Protein AF-A0A966M6A4-F1 (afdb_monomer)

Structure (mmCIF, N/CA/C/O backbone):
data_AF-A0A966M6A4-F1
#
_entry.id   AF-A0A966M6A4-F1
#
loop_
_atom_site.group_PDB
_atom_site.id
_atom_site.type_symbol
_atom_site.label_atom_id
_atom_site.label_alt_id
_atom_site.label_comp_id
_atom_site.label_asym_id
_atom_site.label_entity_id
_atom_site.label_seq_id
_atom_site.pdbx_PDB_ins_code
_atom_site.Cartn_x
_atom_site.Cartn_y
_atom_site.Cartn_z
_atom_site.occupancy
_atom_site.B_iso_or_equiv
_atom_site.auth_seq_id
_atom_site.auth_comp_id
_atom_site.auth_asym_id
_atom_site.auth_atom_id
_atom_site.pdbx_PDB_model_num
ATOM 1 N N . VAL A 1 1 ? 0.488 18.967 -2.552 1.00 57.06 1 VAL A N 1
ATOM 2 C CA . VAL A 1 1 ? -0.905 18.625 -2.930 1.00 57.06 1 VAL A CA 1
ATOM 3 C C . VAL A 1 1 ? -1.211 19.415 -4.189 1.00 57.06 1 VAL A C 1
ATOM 5 O O . VAL A 1 1 ? -0.791 20.565 -4.235 1.00 57.06 1 VAL A O 1
ATOM 8 N N . SER A 1 2 ? -1.800 18.810 -5.228 1.00 57.75 2 SER A N 1
ATOM 9 C CA . SER A 1 2 ? -2.155 19.567 -6.441 1.00 57.75 2 SER A CA 1
ATOM 10 C C . SER A 1 2 ? -3.079 20.729 -6.051 1.00 57.75 2 SER A C 1
ATOM 12 O O . SER A 1 2 ? -4.007 20.490 -5.279 1.00 57.75 2 SER A O 1
ATOM 14 N N . PRO A 1 3 ? -2.849 21.959 -6.540 1.00 72.12 3 PRO A N 1
ATOM 15 C CA . PRO A 1 3 ? -3.695 23.106 -6.212 1.00 72.12 3 PRO A CA 1
ATOM 16 C C . PRO A 1 3 ? -5.074 23.045 -6.893 1.00 72.12 3 PRO A C 1
ATOM 18 O O . PRO A 1 3 ? -5.930 23.877 -6.613 1.00 72.12 3 PRO A O 1
ATOM 21 N N . TRP A 1 4 ? -5.295 22.074 -7.784 1.00 74.94 4 TRP A N 1
ATOM 22 C CA . TRP A 1 4 ? -6.496 21.968 -8.606 1.00 74.94 4 TRP A CA 1
ATOM 23 C C . TRP A 1 4 ? -7.445 20.875 -8.123 1.00 74.94 4 TRP A C 1
ATOM 25 O O . TRP A 1 4 ? -7.021 19.807 -7.673 1.00 74.94 4 TRP A O 1
ATOM 35 N N . HIS A 1 5 ? -8.743 21.136 -8.286 1.00 84.44 5 HIS A N 1
ATOM 36 C CA . HIS A 1 5 ? -9.811 20.188 -7.978 1.00 84.44 5 HIS A CA 1
ATOM 37 C C . HIS A 1 5 ? -9.666 18.913 -8.817 1.00 84.44 5 HIS A C 1
ATOM 39 O O . HIS A 1 5 ? -9.461 18.973 -10.030 1.00 84.44 5 HIS A O 1
ATOM 45 N N . VAL A 1 6 ? -9.804 17.744 -8.187 1.00 87.62 6 VAL A N 1
ATOM 46 C CA . VAL A 1 6 ? -9.783 16.463 -8.906 1.00 87.62 6 VAL A CA 1
ATOM 47 C C . VAL A 1 6 ? -11.044 16.349 -9.765 1.00 87.62 6 VAL A C 1
ATOM 49 O O . VAL A 1 6 ? -12.165 16.469 -9.262 1.00 87.62 6 VAL A O 1
ATOM 52 N N . SER A 1 7 ? -10.872 16.101 -11.067 1.00 93.69 7 SER A N 1
ATOM 53 C CA . SER A 1 7 ? -11.984 15.954 -12.016 1.00 93.69 7 SER A CA 1
ATOM 54 C C . SER A 1 7 ? -13.043 14.960 -11.517 1.00 93.69 7 SER A C 1
ATOM 56 O O . SER A 1 7 ? -12.730 13.957 -10.872 1.00 93.69 7 SER A O 1
ATOM 58 N N . VAL A 1 8 ? -14.315 15.234 -11.827 1.00 94.62 8 VAL A N 1
ATOM 59 C CA . VAL A 1 8 ? -15.429 14.310 -11.549 1.00 94.62 8 VAL A CA 1
A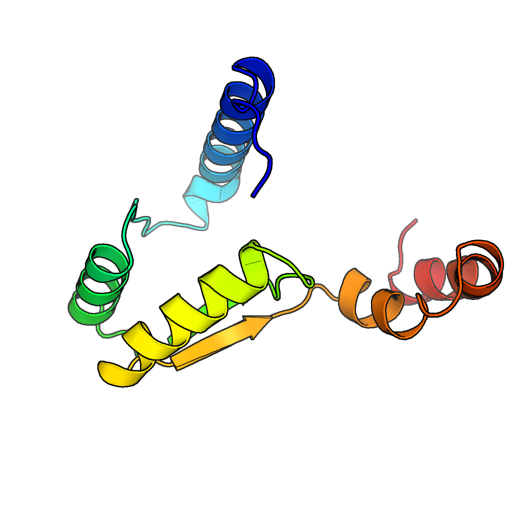TOM 60 C C . VAL A 1 8 ? -15.160 12.946 -12.183 1.00 94.62 8 VAL A C 1
ATOM 62 O O . VAL A 1 8 ? -15.303 11.936 -11.508 1.00 94.62 8 VAL A O 1
ATOM 65 N N . THR A 1 9 ? -14.667 12.913 -13.422 1.00 95.88 9 THR A N 1
ATOM 66 C CA . THR A 1 9 ? -14.386 11.663 -14.140 1.00 95.88 9 THR A CA 1
ATOM 67 C C . THR A 1 9 ? -13.358 10.793 -13.417 1.00 95.88 9 THR A C 1
ATOM 69 O O . THR A 1 9 ? -13.530 9.581 -13.350 1.00 95.88 9 THR A O 1
ATOM 72 N N . VAL A 1 10 ? -12.316 11.395 -12.829 1.00 94.00 10 VAL A N 1
ATOM 73 C CA . VAL A 1 10 ? -11.294 10.654 -12.068 1.00 94.00 10 VAL A CA 1
ATOM 74 C C . VAL A 1 10 ? -11.900 10.047 -10.805 1.00 94.00 10 VAL A C 1
ATOM 76 O O . VAL A 1 10 ? -11.653 8.881 -10.514 1.00 94.00 10 VAL A O 1
ATOM 79 N N . ARG A 1 11 ? -12.729 10.811 -10.084 1.00 93.31 11 ARG A N 1
ATOM 80 C CA . ARG A 1 11 ? -13.426 10.320 -8.886 1.00 93.31 11 ARG A CA 1
ATOM 81 C C . ARG A 1 11 ? -14.368 9.166 -9.227 1.00 93.31 11 ARG A C 1
ATOM 83 O O . ARG A 1 11 ? -14.230 8.094 -8.657 1.00 93.31 11 ARG A O 1
ATOM 90 N N . SER A 1 12 ? -15.227 9.341 -10.233 1.00 96.50 12 SER A N 1
ATOM 91 C CA . SER A 1 12 ? -16.149 8.293 -10.683 1.00 96.50 12 SER A CA 1
ATOM 92 C C . SER A 1 12 ? -15.428 7.033 -11.163 1.00 96.50 12 SER A C 1
ATO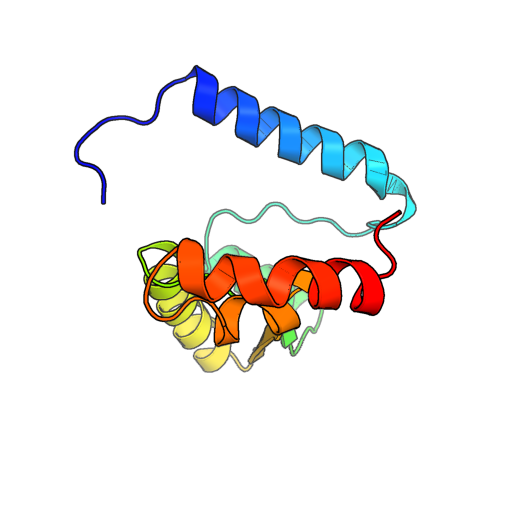M 94 O O . SER A 1 12 ? -15.917 5.930 -10.935 1.00 96.50 12 SER A O 1
ATOM 96 N N . PHE A 1 13 ? -14.265 7.178 -11.805 1.00 96.81 13 PHE A N 1
ATOM 97 C CA . PHE A 1 13 ? -13.450 6.040 -12.216 1.00 96.81 13 PHE A CA 1
ATOM 98 C C . PHE A 1 13 ? -12.897 5.266 -11.012 1.00 96.81 13 PHE A C 1
ATOM 100 O O . PHE A 1 13 ? -13.036 4.047 -10.966 1.00 96.81 13 PHE A O 1
ATOM 107 N N . VAL A 1 14 ? -12.329 5.957 -10.016 1.00 94.38 14 VAL A N 1
ATOM 108 C CA . VAL A 1 14 ? -11.816 5.324 -8.786 1.00 94.38 14 VAL A CA 1
ATOM 109 C C . VAL A 1 14 ? -12.943 4.646 -8.005 1.00 94.38 14 VAL A C 1
ATOM 111 O O . VAL A 1 14 ? -12.798 3.489 -7.620 1.00 94.38 14 VAL A O 1
ATOM 114 N N . ASP A 1 15 ? -14.090 5.310 -7.847 1.00 94.00 15 ASP A N 1
ATOM 115 C CA . ASP A 1 15 ? -15.263 4.729 -7.183 1.00 94.00 15 ASP A CA 1
ATOM 116 C C . ASP A 1 15 ? -15.764 3.476 -7.916 1.00 94.00 15 ASP A C 1
ATOM 118 O O . ASP A 1 15 ? -16.146 2.485 -7.290 1.00 94.00 15 ASP A O 1
ATOM 122 N N . GLY A 1 16 ? -15.751 3.508 -9.252 1.00 96.81 16 GLY A N 1
ATOM 123 C CA . GLY A 1 16 ? -16.087 2.366 -10.097 1.00 96.81 16 GLY A CA 1
ATOM 124 C C . GLY A 1 16 ? -15.138 1.187 -9.886 1.00 96.81 16 GLY A C 1
ATOM 125 O O . GLY A 1 16 ? -15.607 0.068 -9.693 1.00 96.81 16 GLY A O 1
ATOM 126 N N . LEU A 1 17 ? -13.823 1.434 -9.855 1.00 95.56 17 LEU A N 1
ATOM 127 C CA . LEU A 1 17 ? -12.818 0.399 -9.585 1.00 95.56 17 LEU A CA 1
ATOM 128 C C . LEU A 1 17 ? -12.989 -0.225 -8.197 1.00 95.56 17 LEU A C 1
ATOM 130 O O . LEU A 1 17 ? -12.915 -1.447 -8.070 1.00 95.56 17 LEU A O 1
ATOM 134 N N . SER A 1 18 ? -13.259 0.585 -7.171 1.00 91.81 18 SER A N 1
ATOM 135 C CA . SER A 1 18 ? -13.519 0.084 -5.818 1.00 91.81 18 SER A CA 1
ATOM 136 C C . SER A 1 18 ? -14.745 -0.831 -5.793 1.00 91.81 18 SER A C 1
ATOM 138 O O . SER A 1 18 ? -14.653 -1.963 -5.324 1.00 91.81 18 SER A O 1
ATOM 140 N N . LYS A 1 19 ? -15.877 -0.396 -6.366 1.00 92.94 19 LYS A N 1
ATOM 141 C CA . LYS A 1 19 ? -17.114 -1.201 -6.432 1.00 92.94 19 LYS A CA 1
ATOM 142 C C . LYS A 1 19 ? -16.931 -2.502 -7.208 1.00 92.94 19 LYS A C 1
ATOM 144 O O . LYS A 1 19 ? -17.432 -3.549 -6.800 1.00 92.94 19 LYS A O 1
ATOM 149 N N . GLU A 1 20 ? -16.219 -2.435 -8.326 1.00 95.81 20 GLU A N 1
ATOM 150 C CA . GLU A 1 20 ? -15.925 -3.598 -9.156 1.00 95.81 20 GLU A CA 1
ATOM 151 C C . GLU A 1 20 ? -15.071 -4.614 -8.387 1.00 95.81 20 GLU A C 1
ATOM 153 O O . GLU A 1 20 ? -15.421 -5.790 -8.343 1.00 95.81 20 GLU A O 1
ATOM 158 N N . CYS A 1 21 ? -14.021 -4.158 -7.695 1.00 92.62 21 CYS A N 1
ATOM 159 C CA . CYS A 1 21 ? -13.179 -5.009 -6.856 1.00 92.62 21 CYS A CA 1
ATOM 160 C C . CYS A 1 21 ? -13.993 -5.711 -5.758 1.00 92.62 21 CYS A C 1
ATOM 162 O O . CYS A 1 21 ? -13.907 -6.930 -5.613 1.00 92.62 21 CYS A O 1
ATOM 164 N N . LEU A 1 22 ? -14.835 -4.961 -5.040 1.00 91.12 22 LEU A N 1
ATOM 165 C CA . LEU A 1 22 ? -15.710 -5.522 -4.008 1.00 91.12 22 LEU A CA 1
ATOM 166 C C . LEU A 1 22 ? -16.659 -6.582 -4.578 1.00 91.12 22 LEU A C 1
ATOM 168 O O . LEU A 1 22 ? -16.855 -7.623 -3.963 1.00 91.12 22 LEU A O 1
ATOM 172 N N . THR A 1 23 ? -17.191 -6.355 -5.780 1.00 92.75 23 THR A N 1
ATOM 173 C CA . THR A 1 23 ? -18.063 -7.323 -6.462 1.00 92.75 23 THR A CA 1
ATOM 174 C C . THR A 1 23 ? -17.292 -8.581 -6.860 1.00 92.75 23 THR A C 1
ATOM 176 O O . THR A 1 23 ? -17.731 -9.692 -6.575 1.00 92.75 23 THR A O 1
ATOM 179 N N . ARG A 1 24 ? -16.119 -8.428 -7.489 1.00 94.75 24 ARG A N 1
ATOM 180 C CA . ARG A 1 24 ? -15.295 -9.552 -7.963 1.00 94.75 24 ARG A CA 1
ATOM 181 C C . ARG A 1 24 ? -14.821 -10.454 -6.824 1.00 94.75 24 ARG A C 1
ATOM 183 O O . ARG A 1 24 ? -14.657 -11.654 -7.031 1.00 94.75 24 ARG A O 1
ATOM 190 N N . TYR A 1 25 ? -14.556 -9.882 -5.654 1.00 93.50 25 TYR A N 1
ATOM 191 C CA . TYR A 1 25 ? -13.980 -10.597 -4.516 1.00 93.50 25 TYR A CA 1
ATOM 192 C C . TYR A 1 25 ? -14.962 -10.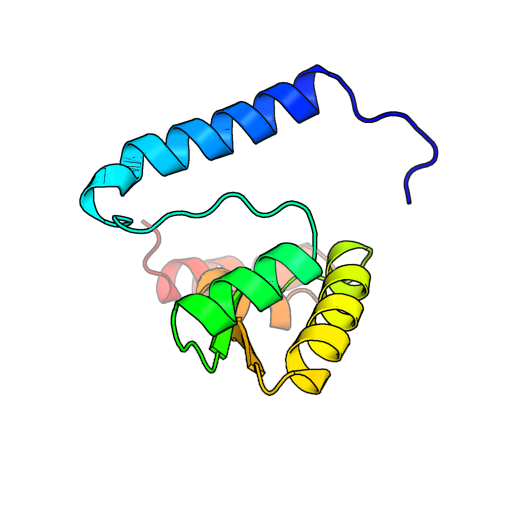803 -3.357 1.00 93.50 25 TYR A C 1
ATOM 194 O O . TYR A 1 25 ? -14.512 -11.173 -2.275 1.00 93.50 25 TYR A O 1
ATOM 202 N N . ALA A 1 26 ? -16.269 -10.621 -3.571 1.00 91.12 26 ALA A N 1
ATOM 203 C CA . ALA A 1 26 ? -17.288 -10.718 -2.522 1.00 91.12 26 ALA A CA 1
ATOM 204 C C . ALA A 1 26 ? -17.196 -12.030 -1.718 1.00 91.12 26 ALA A C 1
ATOM 206 O O . ALA A 1 26 ? -17.142 -11.998 -0.492 1.00 91.12 26 ALA A O 1
ATOM 207 N N . ASP A 1 27 ? -17.041 -13.172 -2.395 1.00 92.25 27 ASP A N 1
ATOM 208 C CA . ASP A 1 27 ? -16.932 -14.489 -1.741 1.00 92.25 27 ASP A CA 1
ATOM 209 C C . ASP A 1 27 ? -15.616 -14.690 -0.965 1.00 92.25 27 ASP A C 1
ATOM 211 O O . ASP A 1 27 ? -15.480 -15.623 -0.174 1.00 92.25 27 ASP A O 1
ATOM 215 N N . ARG A 1 28 ? -14.610 -13.845 -1.216 1.00 91.81 28 ARG A N 1
ATOM 216 C CA . ARG A 1 28 ? -13.263 -13.937 -0.627 1.00 91.81 28 ARG A CA 1
ATOM 217 C C . ARG A 1 28 ? -12.999 -12.883 0.444 1.00 91.81 28 ARG A C 1
ATOM 219 O O . ARG A 1 28 ? -11.994 -12.995 1.141 1.00 91.81 28 ARG A O 1
ATOM 226 N N . LEU A 1 29 ? -13.858 -11.872 0.556 1.00 85.62 29 LEU A N 1
ATOM 227 C CA . LEU A 1 29 ? -13.739 -10.753 1.490 1.00 85.62 29 LEU A CA 1
ATOM 228 C C . LEU A 1 29 ? -15.038 -10.630 2.307 1.00 85.62 29 LEU A C 1
ATOM 230 O O . LEU A 1 29 ? -15.807 -9.697 2.089 1.00 85.62 29 LEU A O 1
ATOM 234 N N . PRO A 1 30 ? -15.317 -11.581 3.218 1.00 73.69 30 PRO A N 1
ATOM 235 C CA . PRO A 1 30 ? -16.603 -11.649 3.911 1.00 73.69 30 PRO A CA 1
ATOM 236 C C . PRO A 1 30 ? -16.794 -10.561 4.979 1.00 73.69 30 PRO A C 1
ATOM 238 O O . PRO A 1 30 ? -17.929 -10.293 5.360 1.00 73.69 30 PRO A O 1
ATOM 241 N N . ASP A 1 31 ? -15.712 -9.943 5.457 1.00 84.56 31 ASP A N 1
ATOM 242 C CA . ASP A 1 31 ? -15.743 -8.918 6.502 1.00 84.56 31 ASP A CA 1
ATOM 243 C C . ASP A 1 31 ? -15.104 -7.624 5.985 1.00 84.56 31 ASP A C 1
ATOM 245 O O . ASP A 1 31 ? -13.882 -7.496 5.877 1.00 84.56 31 ASP A O 1
ATOM 249 N N . LEU A 1 32 ? -15.960 -6.689 5.572 1.00 85.50 32 LEU A N 1
ATOM 250 C CA . LEU A 1 32 ? -15.583 -5.422 4.958 1.00 85.50 32 LEU A CA 1
ATOM 251 C C . LEU A 1 32 ? -16.129 -4.272 5.796 1.00 85.50 32 LEU A C 1
ATOM 253 O O . LEU A 1 32 ? -17.321 -4.208 6.088 1.00 85.50 32 LEU A O 1
ATOM 257 N N . SER A 1 33 ? -15.256 -3.327 6.125 1.00 86.75 33 SER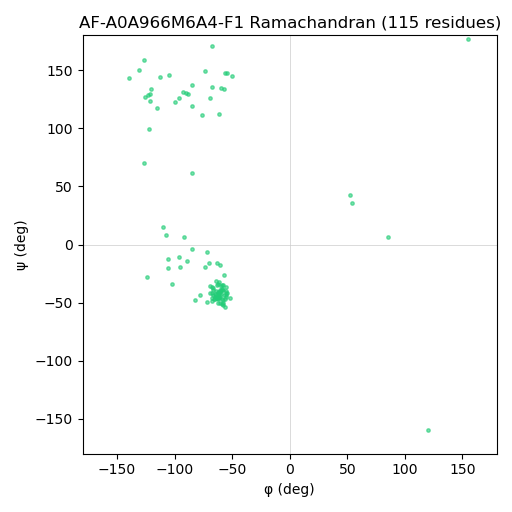 A N 1
ATOM 258 C CA . SER A 1 33 ? -15.617 -2.084 6.803 1.00 86.75 33 SER A CA 1
ATOM 259 C C . SER A 1 33 ? -15.158 -0.896 5.970 1.00 86.75 33 SER A C 1
ATOM 261 O O . SER A 1 33 ? -13.999 -0.832 5.561 1.00 86.75 33 SER A O 1
ATOM 263 N N . ASP A 1 34 ? -16.066 0.044 5.716 1.00 85.69 34 ASP A N 1
ATOM 264 C CA . ASP A 1 34 ? -15.721 1.316 5.085 1.00 85.69 34 ASP A CA 1
ATOM 265 C C . ASP A 1 34 ? -15.244 2.295 6.165 1.00 85.69 34 ASP A C 1
ATOM 267 O O . ASP A 1 34 ? -15.966 2.603 7.115 1.00 85.69 34 ASP A O 1
ATOM 271 N N . THR A 1 35 ? -14.000 2.754 6.047 1.00 89.62 35 THR A N 1
ATOM 272 C CA . THR A 1 35 ? -13.360 3.641 7.022 1.00 89.62 35 THR A CA 1
ATOM 273 C C . THR A 1 35 ? -12.844 4.880 6.315 1.00 89.62 35 THR A C 1
ATOM 275 O O . THR A 1 35 ? -12.062 4.779 5.369 1.00 89.62 35 THR A O 1
ATOM 278 N N . THR A 1 36 ? -13.221 6.058 6.806 1.00 89.44 36 THR A N 1
ATOM 279 C CA . THR A 1 36 ? -12.811 7.333 6.193 1.00 89.44 36 THR A CA 1
ATOM 280 C C . THR A 1 36 ? -11.745 8.059 7.006 1.00 89.44 36 THR A C 1
ATOM 282 O O . THR A 1 36 ? -11.009 8.887 6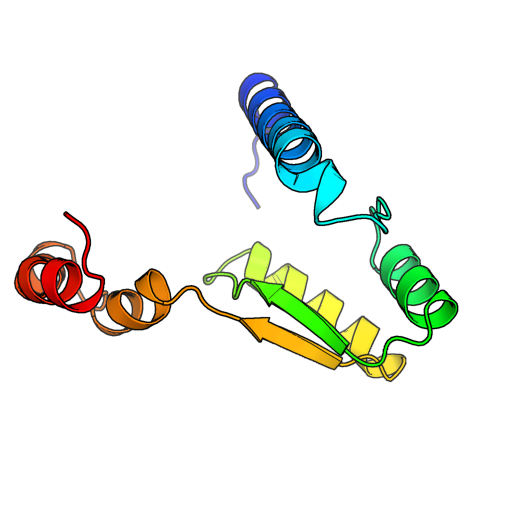.467 1.00 89.44 36 THR A O 1
ATOM 285 N N . THR A 1 37 ? -11.616 7.729 8.294 1.00 94.12 37 THR A N 1
ATOM 286 C CA . THR A 1 37 ? -10.628 8.322 9.195 1.00 94.12 37 THR A CA 1
ATOM 287 C C . THR A 1 37 ? -9.785 7.262 9.897 1.00 94.12 37 THR A C 1
ATOM 289 O O . THR A 1 37 ? -10.192 6.118 10.075 1.00 94.12 37 THR A O 1
ATOM 292 N N . VAL A 1 38 ? -8.605 7.663 10.379 1.00 94.75 38 VAL A N 1
ATOM 293 C CA . VAL A 1 38 ? -7.725 6.784 11.171 1.00 94.75 38 VAL A CA 1
ATOM 294 C C . VAL A 1 38 ? -8.394 6.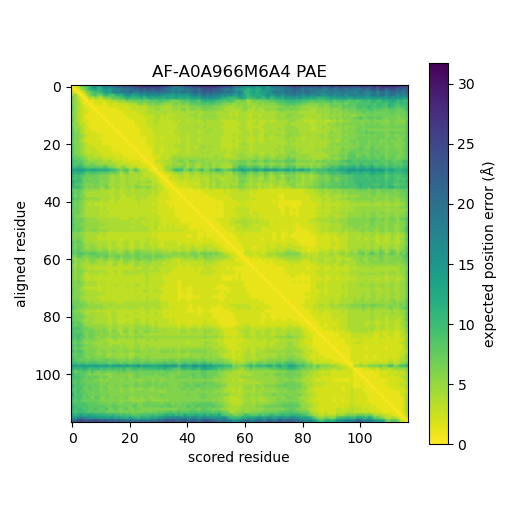325 12.465 1.00 94.75 38 VAL A C 1
ATOM 296 O O . VAL A 1 38 ? -8.160 5.211 12.921 1.00 94.75 38 VAL A O 1
ATOM 299 N N . LYS A 1 39 ? -9.256 7.163 13.050 1.00 95.81 39 LYS A N 1
ATOM 300 C CA . LYS A 1 39 ? -10.013 6.810 14.252 1.00 95.81 39 LYS A CA 1
ATOM 301 C C . LYS A 1 39 ? -10.970 5.647 13.983 1.00 95.81 39 LYS A C 1
ATOM 303 O O . LYS A 1 39 ? -11.069 4.759 14.825 1.00 95.81 39 LYS A O 1
ATOM 308 N N . ASP A 1 40 ? -11.618 5.641 12.819 1.00 95.81 40 ASP A N 1
ATOM 309 C CA . ASP A 1 40 ? -12.513 4.552 12.410 1.00 95.81 40 ASP A CA 1
ATOM 310 C C . ASP A 1 40 ? -11.723 3.255 12.222 1.00 95.81 40 ASP A C 1
ATOM 312 O O . ASP A 1 40 ? -12.135 2.213 12.720 1.00 95.81 40 ASP A O 1
ATOM 316 N N . VAL A 1 41 ? -10.538 3.337 11.601 1.00 95.44 41 VAL A N 1
ATOM 317 C CA . VAL A 1 41 ? -9.627 2.190 11.443 1.00 95.44 41 VAL A CA 1
ATOM 318 C C . VAL A 1 41 ? -9.191 1.630 12.801 1.00 95.44 41 VAL A C 1
ATOM 320 O O . VAL A 1 41 ? -9.231 0.421 13.002 1.00 95.44 41 VAL A O 1
ATOM 323 N N . ILE A 1 42 ? -8.813 2.490 13.755 1.00 96.38 42 ILE A N 1
ATOM 324 C CA . ILE A 1 42 ? -8.435 2.068 15.116 1.00 96.38 42 ILE A CA 1
ATOM 325 C C . ILE A 1 42 ? -9.610 1.381 15.819 1.00 96.38 42 ILE A C 1
ATOM 327 O O . ILE A 1 42 ? -9.422 0.354 16.466 1.00 96.38 42 ILE A O 1
ATOM 331 N N . ALA A 1 43 ? -10.814 1.951 15.726 1.00 95.50 43 ALA A N 1
ATOM 332 C CA . ALA A 1 43 ? -12.002 1.380 16.353 1.00 95.50 43 ALA A CA 1
ATOM 333 C C . ALA A 1 43 ? -12.347 0.013 15.751 1.00 95.50 43 ALA A C 1
ATOM 335 O O . ALA A 1 43 ? -12.583 -0.935 16.495 1.00 95.50 43 ALA A O 1
ATOM 336 N N . TRP A 1 44 ? -12.312 -0.097 14.422 1.00 95.25 44 TRP A N 1
ATOM 337 C CA . TRP A 1 44 ? -12.508 -1.354 13.707 1.00 95.25 44 TRP A CA 1
ATOM 338 C C . TRP A 1 44 ? -11.492 -2.415 14.143 1.00 95.25 44 TRP A C 1
ATOM 340 O O . TRP A 1 44 ? -11.890 -3.492 14.580 1.00 95.25 44 TRP A O 1
ATOM 350 N N . ALA A 1 45 ? -10.199 -2.084 14.122 1.00 94.94 45 ALA A N 1
ATOM 351 C CA . ALA A 1 45 ? -9.141 -3.016 14.494 1.00 94.94 45 ALA A CA 1
ATOM 352 C C . ALA A 1 45 ? -9.274 -3.501 15.945 1.00 94.94 45 ALA A C 1
ATOM 354 O O . ALA A 1 45 ? -9.123 -4.688 16.204 1.00 94.94 45 ALA A O 1
ATOM 355 N N . LYS A 1 46 ? -9.629 -2.616 16.884 1.00 95.12 46 LYS A N 1
ATOM 356 C CA . LYS A 1 46 ? -9.864 -2.999 18.285 1.00 95.12 46 LYS A CA 1
ATOM 357 C C . LYS A 1 46 ? -11.095 -3.877 18.467 1.00 95.12 46 LYS A C 1
ATOM 359 O O . LYS A 1 46 ? -11.048 -4.825 19.240 1.00 95.12 46 LYS A O 1
ATOM 364 N N . ASN A 1 47 ? -12.191 -3.567 17.777 1.00 94.62 47 ASN A N 1
ATOM 365 C CA . ASN A 1 47 ? -13.413 -4.370 17.853 1.00 94.62 47 ASN A CA 1
ATOM 366 C C . ASN A 1 47 ? -13.198 -5.788 17.306 1.00 94.62 47 ASN A C 1
ATOM 368 O O . ASN A 1 47 ? -13.832 -6.723 17.785 1.00 94.62 47 ASN A O 1
ATOM 372 N N . ALA A 1 48 ? -12.311 -5.929 16.321 1.00 93.56 48 ALA A N 1
ATOM 373 C CA . ALA A 1 48 ? -11.934 -7.200 15.715 1.00 93.56 48 ALA A CA 1
ATOM 374 C C . ALA A 1 48 ? -10.703 -7.867 16.372 1.00 93.56 48 ALA A C 1
ATOM 376 O O . ALA A 1 48 ? -10.237 -8.879 15.859 1.00 93.56 48 ALA A O 1
ATOM 377 N N . ASP A 1 49 ? -10.183 -7.314 17.478 1.00 95.31 49 ASP A N 1
ATOM 378 C CA . ASP A 1 49 ? -8.993 -7.803 18.200 1.00 95.31 49 ASP A CA 1
ATOM 379 C C . ASP A 1 49 ? -7.754 -8.002 17.298 1.00 95.31 49 ASP A C 1
ATOM 381 O O . ASP A 1 49 ? -7.040 -9.000 17.358 1.00 95.31 49 ASP A O 1
ATOM 385 N N . LEU A 1 50 ? -7.518 -7.043 16.397 1.00 95.00 50 LEU A N 1
ATOM 386 C CA . LEU A 1 50 ? -6.417 -7.077 15.437 1.00 95.00 50 LEU A CA 1
ATOM 387 C C . LEU A 1 50 ? -5.176 -6.363 15.974 1.00 95.00 50 LEU A C 1
ATOM 389 O O . LEU A 1 50 ? -5.221 -5.198 16.370 1.00 95.00 50 LEU A O 1
ATOM 393 N N . GLU A 1 51 ? -4.032 -7.030 15.861 1.00 97.00 51 GLU A N 1
ATOM 394 C CA . GLU A 1 51 ? -2.728 -6.481 16.254 1.00 97.00 51 GLU A CA 1
ATOM 395 C C . GLU A 1 51 ? -1.965 -5.852 15.079 1.00 97.00 51 GLU A C 1
ATOM 397 O O . GLU A 1 51 ? -1.044 -5.057 15.275 1.00 97.00 51 GLU A O 1
ATOM 402 N N . GLN A 1 52 ? -2.327 -6.201 13.839 1.00 97.62 52 GLN A N 1
ATOM 403 C CA . GLN A 1 52 ? -1.599 -5.793 12.638 1.00 97.62 52 GLN A CA 1
ATOM 404 C C . GLN A 1 52 ? -2.537 -5.418 11.490 1.00 97.62 52 GLN A C 1
ATOM 406 O O . GLN A 1 52 ? -3.553 -6.066 11.254 1.00 97.62 52 GLN A O 1
ATOM 411 N N . ILE A 1 53 ? -2.146 -4.400 10.725 1.00 96.31 53 ILE A N 1
ATOM 412 C CA . ILE A 1 53 ? -2.808 -3.989 9.485 1.00 96.31 53 ILE A CA 1
ATOM 413 C C . ILE A 1 53 ? -1.799 -4.062 8.349 1.00 96.31 53 ILE A C 1
ATOM 415 O O . ILE A 1 53 ? -0.754 -3.409 8.381 1.00 96.31 53 ILE A O 1
ATOM 419 N N . ILE A 1 54 ? -2.135 -4.837 7.320 1.00 96.44 54 ILE A N 1
ATOM 420 C CA . ILE A 1 54 ? -1.321 -4.959 6.115 1.00 96.44 54 ILE A CA 1
ATOM 421 C C . ILE A 1 54 ? -1.751 -3.907 5.094 1.00 96.44 54 ILE A C 1
ATOM 423 O O . ILE A 1 54 ? -2.929 -3.789 4.764 1.00 96.44 54 ILE A O 1
ATOM 427 N N . VAL A 1 55 ? -0.785 -3.169 4.554 1.00 95.44 55 VAL A N 1
ATOM 428 C CA . VAL A 1 55 ? -1.003 -2.142 3.527 1.00 95.44 55 VAL A CA 1
ATOM 429 C C . VAL A 1 55 ? -0.028 -2.324 2.369 1.00 95.44 55 VAL A C 1
ATOM 431 O O . VAL A 1 55 ? 1.096 -2.784 2.553 1.00 95.44 55 VAL A O 1
ATOM 434 N N . GLN A 1 56 ? -0.430 -1.942 1.158 1.00 93.94 56 GLN A N 1
ATOM 435 C CA . GLN A 1 56 ? 0.502 -1.892 0.028 1.00 93.94 56 GLN A CA 1
ATOM 436 C C . GLN A 1 56 ? 1.540 -0.791 0.262 1.00 93.94 56 GLN A C 1
ATOM 438 O O . GLN A 1 56 ? 1.170 0.319 0.639 1.00 93.94 56 GLN A O 1
ATOM 443 N N . THR A 1 57 ? 2.821 -1.068 0.008 1.00 94.06 57 THR A N 1
ATOM 444 C CA . THR A 1 57 ? 3.901 -0.085 0.130 1.00 94.06 57 THR A CA 1
ATOM 445 C C . THR A 1 57 ? 3.666 1.084 -0.831 1.00 94.06 57 THR A C 1
ATOM 447 O O . THR A 1 57 ? 3.803 0.899 -2.045 1.00 94.06 57 THR A O 1
ATOM 450 N N . PRO A 1 58 ? 3.383 2.309 -0.346 1.00 92.56 58 PRO A N 1
ATOM 451 C CA . PRO A 1 58 ? 3.269 3.454 -1.230 1.00 92.56 58 PRO A CA 1
ATOM 452 C C . PRO A 1 58 ? 4.652 3.894 -1.719 1.00 92.56 58 PRO A C 1
ATOM 454 O O . PRO A 1 58 ? 5.661 3.806 -1.004 1.00 92.56 58 PRO A O 1
ATOM 457 N N . THR A 1 59 ? 4.682 4.437 -2.934 1.00 88.00 59 THR A N 1
ATOM 458 C CA . THR A 1 59 ? 5.829 5.189 -3.450 1.00 88.00 59 THR A CA 1
ATOM 459 C C . THR A 1 59 ? 6.008 6.502 -2.684 1.00 88.00 59 THR A C 1
ATOM 461 O O . THR A 1 59 ? 5.146 6.921 -1.908 1.00 88.00 59 THR A O 1
ATOM 464 N N . VAL A 1 60 ? 7.119 7.200 -2.928 1.00 89.12 60 VAL A N 1
ATOM 465 C CA . VAL A 1 60 ? 7.355 8.544 -2.377 1.00 89.12 60 VAL A CA 1
ATOM 466 C C . VAL A 1 60 ? 6.236 9.526 -2.759 1.00 89.12 60 VAL A C 1
ATOM 468 O O . VAL A 1 60 ? 5.648 9.422 -3.837 1.00 89.12 60 VAL A O 1
ATOM 471 N N . GLY A 1 61 ? 5.946 10.488 -1.876 1.00 91.75 61 GLY A N 1
ATOM 472 C CA . GLY A 1 61 ? 4.940 11.532 -2.100 1.00 91.75 61 GLY A CA 1
ATOM 473 C C . GLY A 1 61 ? 3.795 11.538 -1.076 1.00 91.75 61 GLY A C 1
ATOM 474 O O . GLY A 1 61 ? 3.944 10.997 0.019 1.00 91.75 61 GLY A O 1
ATOM 475 N N . PRO A 1 62 ? 2.640 12.152 -1.407 1.00 91.31 62 PRO A N 1
ATOM 476 C CA . PRO A 1 62 ? 1.547 12.371 -0.457 1.00 91.31 62 PRO A CA 1
ATOM 477 C C . PRO A 1 62 ? 1.001 11.097 0.190 1.00 91.31 62 PRO A C 1
ATOM 479 O O . PRO A 1 62 ? 0.643 11.130 1.364 1.00 91.31 62 PRO A O 1
ATOM 482 N N . MET A 1 63 ? 0.961 9.980 -0.545 1.00 92.19 63 MET A N 1
ATOM 483 C CA . MET A 1 63 ? 0.516 8.695 0.004 1.00 92.19 63 MET A CA 1
ATOM 484 C C . MET A 1 63 ? 1.468 8.193 1.088 1.00 92.19 63 MET A C 1
ATOM 486 O O . MET A 1 63 ? 1.005 7.856 2.170 1.00 92.19 63 MET A O 1
ATOM 490 N N . ARG A 1 64 ? 2.785 8.234 0.841 1.00 95.88 64 ARG A N 1
ATOM 491 C CA . ARG A 1 64 ? 3.813 7.935 1.847 1.00 95.88 64 ARG A CA 1
ATOM 492 C C . ARG A 1 64 ? 3.661 8.828 3.074 1.00 95.88 64 ARG A C 1
ATOM 494 O O . ARG A 1 64 ? 3.473 8.318 4.167 1.00 95.88 64 ARG A O 1
ATOM 501 N N . THR A 1 65 ? 3.632 10.149 2.886 1.00 96.25 65 THR A N 1
ATOM 502 C CA . THR A 1 65 ? 3.489 11.103 4.000 1.00 96.25 65 THR A CA 1
ATOM 503 C C . THR A 1 65 ? 2.206 10.884 4.802 1.00 96.25 65 THR A C 1
ATOM 505 O O . THR A 1 65 ? 2.180 11.114 6.008 1.00 96.25 65 THR A O 1
ATOM 508 N N . THR A 1 66 ? 1.123 10.478 4.139 1.00 93.62 66 THR A N 1
ATOM 509 C CA . THR A 1 66 ? -0.140 10.166 4.811 1.00 93.62 66 THR A CA 1
ATOM 510 C C . THR A 1 66 ? -0.016 8.867 5.590 1.00 93.62 66 THR A C 1
ATOM 512 O O . THR A 1 66 ? -0.314 8.871 6.779 1.00 93.62 66 THR A O 1
ATOM 515 N N . LEU A 1 67 ? 0.486 7.796 4.968 1.00 96.25 67 LEU A N 1
ATOM 516 C CA . LEU A 1 67 ? 0.670 6.509 5.630 1.00 96.25 67 LEU A CA 1
ATOM 517 C C . LEU A 1 67 ? 1.568 6.633 6.862 1.00 96.25 67 LEU A C 1
ATOM 519 O O . LEU A 1 67 ? 1.188 6.138 7.910 1.00 96.25 67 LEU A O 1
ATOM 523 N N . ASP A 1 68 ? 2.678 7.369 6.789 1.00 97.12 68 ASP A N 1
ATOM 524 C CA . ASP A 1 68 ? 3.577 7.560 7.935 1.00 97.12 68 ASP A CA 1
ATOM 525 C C . ASP A 1 68 ? 2.836 8.177 9.142 1.00 97.12 68 ASP A C 1
ATOM 527 O O . ASP A 1 68 ? 3.017 7.750 10.282 1.00 97.12 68 ASP A O 1
ATOM 531 N N . LYS A 1 69 ? 1.925 9.134 8.903 1.00 96.31 69 LYS A N 1
ATOM 532 C CA . LYS A 1 69 ? 1.077 9.726 9.957 1.00 96.31 69 LYS A CA 1
ATOM 533 C C . LYS A 1 69 ? 0.038 8.748 10.503 1.00 96.31 69 LYS A C 1
ATOM 535 O O . LYS A 1 69 ? -0.298 8.826 11.684 1.00 96.31 69 LYS A O 1
ATOM 540 N N . ILE A 1 70 ? -0.512 7.886 9.649 1.00 96.44 70 ILE A N 1
ATOM 541 C CA . ILE A 1 70 ? -1.466 6.844 10.049 1.00 96.44 70 ILE A CA 1
ATOM 542 C C . ILE A 1 70 ? -0.746 5.801 10.908 1.00 96.44 70 ILE A C 1
ATOM 544 O O . ILE A 1 70 ? -1.223 5.481 11.992 1.00 96.44 70 ILE A O 1
ATOM 548 N N . THR A 1 71 ? 0.435 5.350 10.481 1.00 97.56 71 THR A N 1
ATOM 549 C CA . THR A 1 71 ? 1.274 4.382 11.194 1.00 97.56 71 THR A CA 1
ATOM 550 C C . THR A 1 71 ? 1.590 4.850 12.610 1.00 97.56 71 THR A C 1
ATOM 552 O O . THR A 1 71 ? 1.419 4.078 13.546 1.00 97.56 71 THR A O 1
ATOM 555 N N . VAL A 1 72 ? 1.967 6.123 12.795 1.00 98.06 72 VAL A N 1
ATOM 556 C CA . VAL A 1 72 ? 2.223 6.694 14.134 1.00 98.06 72 VAL A CA 1
ATOM 557 C C . VAL A 1 72 ? 0.983 6.620 15.034 1.00 98.06 72 VAL A C 1
ATOM 559 O O . VAL A 1 72 ? 1.086 6.276 16.212 1.00 98.06 72 VAL A O 1
ATOM 562 N N . GLN A 1 73 ? -0.198 6.924 14.491 1.00 97.75 73 GLN A N 1
ATOM 563 C CA . GLN A 1 73 ? -1.455 6.876 15.244 1.00 97.75 73 GLN A CA 1
ATOM 564 C C . GLN A 1 73 ? -1.864 5.440 15.593 1.00 97.75 73 GLN A C 1
ATOM 566 O O . GLN A 1 73 ? -2.267 5.190 16.726 1.00 97.75 73 GLN A O 1
ATOM 571 N N . LEU A 1 74 ? -1.716 4.495 14.660 1.00 97.69 74 LEU A N 1
ATOM 572 C CA . LEU A 1 74 ? -1.982 3.075 14.903 1.00 97.69 74 LEU A CA 1
ATOM 573 C C . LEU A 1 74 ? -1.027 2.507 15.960 1.00 97.69 74 LEU A C 1
ATOM 575 O O . LEU A 1 74 ? -1.484 1.903 16.935 1.00 97.69 74 LEU A O 1
ATOM 579 N N . SER A 1 75 ? 0.274 2.798 15.850 1.00 97.50 75 SER A N 1
ATOM 580 C CA . SER A 1 75 ? 1.281 2.301 16.793 1.00 97.50 75 SER A CA 1
ATOM 581 C C . SER A 1 75 ? 1.068 2.824 18.211 1.00 97.50 75 SER A C 1
ATOM 583 O O . SER A 1 75 ? 1.263 2.085 19.170 1.00 97.50 75 SER A O 1
ATOM 585 N N . ALA A 1 76 ? 0.593 4.068 18.361 1.00 97.50 76 ALA A N 1
ATOM 586 C CA . ALA A 1 76 ? 0.241 4.633 19.666 1.00 97.50 76 ALA A CA 1
ATOM 587 C C . ALA A 1 76 ? -0.913 3.880 20.358 1.00 97.50 76 ALA A C 1
ATOM 589 O O . ALA A 1 76 ? -1.123 4.034 21.559 1.00 97.50 76 ALA A O 1
ATOM 590 N N . THR A 1 77 ? -1.656 3.062 19.609 1.00 97.06 77 THR A N 1
ATOM 591 C CA . THR A 1 77 ? -2.752 2.227 20.115 1.00 97.06 77 THR A CA 1
ATOM 592 C C . THR A 1 77 ? -2.423 0.737 20.171 1.00 97.06 77 THR A C 1
ATOM 594 O O . THR A 1 77 ? -3.316 -0.051 20.469 1.00 97.06 77 THR A O 1
ATOM 597 N N . GLY A 1 78 ? -1.164 0.358 19.921 1.00 97.12 78 GLY A N 1
ATOM 598 C CA . GLY A 1 78 ? -0.707 -1.034 19.937 1.00 97.12 78 GLY A CA 1
ATOM 599 C C . GLY A 1 78 ? -0.908 -1.795 18.623 1.00 97.12 78 GLY A C 1
ATOM 600 O O . GLY A 1 78 ? -0.643 -2.987 18.588 1.00 97.12 78 GLY A O 1
ATOM 601 N N . ILE A 1 79 ? -1.339 -1.126 17.547 1.00 98.31 79 ILE A N 1
ATOM 602 C CA . ILE A 1 79 ? -1.581 -1.756 16.241 1.00 98.31 79 ILE A CA 1
ATOM 603 C C . ILE A 1 79 ? -0.387 -1.495 15.321 1.00 98.31 79 ILE A C 1
ATOM 605 O O . ILE A 1 79 ? -0.032 -0.345 15.045 1.00 98.31 79 ILE A O 1
ATOM 609 N N . GLN A 1 80 ? 0.229 -2.555 14.807 1.00 98.12 80 GLN A N 1
ATOM 610 C CA . GLN A 1 80 ? 1.351 -2.457 13.879 1.00 98.12 80 GLN A CA 1
ATOM 611 C C . GLN A 1 80 ? 0.867 -2.288 12.434 1.00 98.12 80 GLN A C 1
ATOM 613 O O . GLN A 1 80 ? -0.043 -2.970 11.975 1.00 98.12 80 GLN A O 1
ATOM 618 N N . THR A 1 81 ? 1.513 -1.402 11.675 1.00 97.88 81 THR A N 1
ATOM 619 C CA . THR A 1 81 ? 1.326 -1.324 10.218 1.00 97.88 81 THR A CA 1
ATOM 620 C C . THR A 1 81 ? 2.422 -2.118 9.512 1.00 97.88 81 THR A C 1
ATOM 622 O O . THR A 1 81 ? 3.608 -1.885 9.747 1.00 97.88 81 THR A O 1
ATOM 625 N N . CYS A 1 82 ? 2.029 -3.045 8.641 1.00 97.50 82 CYS A N 1
ATOM 626 C CA . CYS A 1 82 ? 2.920 -3.924 7.892 1.00 97.50 82 CYS A CA 1
ATOM 627 C C . CYS A 1 82 ? 2.804 -3.625 6.397 1.00 97.50 82 CYS A C 1
ATOM 629 O O . CYS A 1 82 ? 1.751 -3.809 5.791 1.00 97.50 82 CYS A O 1
ATOM 631 N N . GLU A 1 83 ? 3.892 -3.177 5.780 1.00 96.50 83 GLU A N 1
ATOM 632 C CA . GLU A 1 83 ? 3.888 -2.886 4.351 1.00 96.50 83 GLU A CA 1
ATOM 633 C C . GLU A 1 83 ? 4.235 -4.123 3.519 1.00 96.50 83 GLU A C 1
ATOM 635 O O . GLU A 1 83 ? 5.260 -4.768 3.742 1.00 96.50 83 GLU A O 1
ATOM 640 N N . ILE A 1 84 ? 3.411 -4.414 2.513 1.00 96.06 84 ILE A N 1
ATOM 641 C CA . ILE A 1 84 ? 3.672 -5.437 1.500 1.00 96.06 84 ILE A CA 1
ATOM 642 C C . ILE A 1 84 ? 3.896 -4.789 0.140 1.00 96.06 84 ILE A C 1
ATOM 644 O O . ILE A 1 84 ? 3.246 -3.811 -0.220 1.00 96.06 84 ILE A O 1
ATOM 648 N N . ARG A 1 85 ? 4.804 -5.359 -0.649 1.00 93.44 85 ARG A N 1
ATOM 649 C CA . ARG A 1 85 ? 5.066 -4.918 -2.018 1.00 93.44 85 ARG A CA 1
ATOM 650 C C . ARG A 1 85 ? 4.806 -6.069 -2.973 1.00 93.44 85 ARG A C 1
ATOM 652 O O . ARG A 1 85 ? 5.276 -7.183 -2.740 1.00 93.44 85 ARG A O 1
ATOM 659 N N . ALA A 1 86 ? 4.093 -5.798 -4.064 1.00 91.38 86 ALA A N 1
ATOM 660 C CA . ALA A 1 86 ? 3.861 -6.792 -5.102 1.00 91.38 86 ALA A CA 1
ATOM 661 C C . ALA A 1 86 ? 5.197 -7.375 -5.622 1.00 91.38 86 ALA A C 1
ATOM 663 O O . ALA A 1 86 ? 6.204 -6.655 -5.678 1.00 91.38 86 ALA A O 1
ATOM 664 N N . PRO A 1 87 ? 5.242 -8.654 -6.042 1.00 91.12 87 PRO A N 1
ATOM 665 C CA . PRO A 1 87 ? 6.463 -9.259 -6.579 1.00 91.12 87 PRO A CA 1
ATOM 666 C C . PRO A 1 87 ? 7.057 -8.482 -7.762 1.00 91.12 87 PRO A C 1
ATOM 668 O O . PRO A 1 87 ? 8.271 -8.292 -7.822 1.00 91.12 87 PRO A O 1
ATOM 671 N N . TYR A 1 88 ? 6.201 -7.973 -8.658 1.00 92.38 88 TYR A N 1
ATOM 672 C CA . TYR A 1 88 ? 6.614 -7.129 -9.782 1.00 92.38 88 TYR A CA 1
ATOM 673 C C . TYR A 1 88 ? 7.362 -5.875 -9.308 1.00 92.38 88 TYR A C 1
ATOM 675 O O . TYR A 1 88 ? 8.478 -5.618 -9.756 1.00 92.38 88 TYR A O 1
ATOM 683 N N . ASP A 1 89 ? 6.793 -5.132 -8.357 1.00 92.69 89 ASP A N 1
ATOM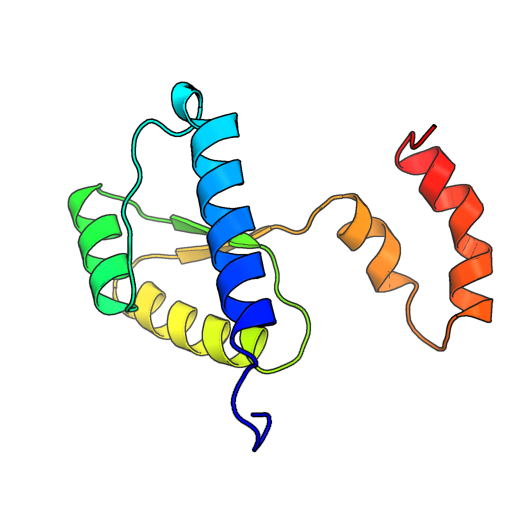 684 C CA . ASP A 1 89 ? 7.395 -3.903 -7.832 1.00 92.69 89 ASP A CA 1
ATOM 685 C C . ASP A 1 89 ? 8.683 -4.183 -7.053 1.00 92.69 89 ASP A C 1
ATOM 687 O O . ASP A 1 89 ? 9.671 -3.464 -7.196 1.00 92.69 89 ASP A O 1
ATOM 691 N N . THR A 1 90 ? 8.707 -5.268 -6.273 1.00 93.06 90 THR A N 1
ATOM 692 C CA . THR A 1 90 ? 9.899 -5.719 -5.536 1.00 93.06 90 THR A CA 1
ATOM 693 C C . THR A 1 90 ? 11.069 -6.007 -6.471 1.00 93.06 90 THR A C 1
ATOM 695 O O . THR A 1 90 ? 12.210 -5.679 -6.147 1.00 93.06 90 THR A O 1
ATOM 698 N N . LEU A 1 91 ? 10.791 -6.576 -7.645 1.00 94.12 91 LEU A N 1
ATOM 699 C CA . LEU A 1 91 ? 11.804 -6.875 -8.650 1.00 94.12 91 LEU A CA 1
ATOM 700 C C . LEU A 1 91 ? 12.229 -5.629 -9.444 1.00 94.12 91 LEU A C 1
ATOM 702 O O . LEU A 1 91 ? 13.420 -5.426 -9.692 1.00 94.12 91 LEU A O 1
ATOM 706 N N . CYS A 1 92 ? 11.262 -4.804 -9.848 1.00 94.06 92 CYS A N 1
ATOM 707 C CA . CYS A 1 92 ? 11.485 -3.714 -10.791 1.00 94.06 92 CYS A CA 1
ATOM 708 C C . CYS A 1 92 ? 12.040 -2.451 -10.122 1.00 94.06 92 CYS A C 1
ATOM 710 O O . CYS A 1 92 ? 13.019 -1.882 -10.610 1.00 94.06 92 CYS A O 1
ATOM 712 N N . TRP A 1 93 ? 11.456 -1.997 -9.007 1.00 92.12 93 TRP A N 1
ATOM 713 C CA . TRP A 1 93 ? 11.794 -0.695 -8.411 1.00 92.12 93 TRP A CA 1
ATOM 714 C C . TRP A 1 93 ? 13.288 -0.517 -8.098 1.00 92.12 93 TRP A C 1
ATOM 716 O O . TRP A 1 93 ? 13.820 0.540 -8.441 1.00 92.12 93 TRP A O 1
ATOM 726 N N . PRO A 1 94 ? 14.023 -1.518 -7.563 1.00 92.44 94 PRO A N 1
ATOM 727 C CA . PRO A 1 94 ? 15.459 -1.375 -7.305 1.00 92.44 94 PRO A CA 1
ATOM 728 C C . PRO A 1 94 ? 16.309 -1.092 -8.555 1.00 92.44 94 PRO A C 1
ATOM 730 O O . PRO A 1 94 ? 17.458 -0.668 -8.439 1.00 92.44 94 PRO A O 1
ATOM 733 N N . LYS A 1 95 ? 15.781 -1.341 -9.762 1.00 94.81 95 LYS A N 1
ATOM 734 C CA . LYS A 1 95 ? 16.466 -1.073 -11.038 1.00 94.81 95 LYS A CA 1
ATOM 735 C C . LYS A 1 95 ? 16.079 0.271 -11.664 1.00 94.81 95 LYS A C 1
ATOM 737 O O . LYS A 1 95 ? 16.752 0.715 -12.594 1.00 94.81 95 LYS A O 1
ATOM 742 N N . ALA A 1 96 ? 15.052 0.954 -11.158 1.00 92.75 96 ALA A N 1
ATOM 743 C CA . ALA A 1 96 ? 14.557 2.229 -11.682 1.00 92.75 96 ALA A CA 1
ATOM 744 C C . ALA A 1 96 ? 15.343 3.438 -11.125 1.00 92.75 96 ALA A C 1
ATOM 746 O O . ALA A 1 96 ? 14.793 4.284 -10.431 1.00 92.75 96 ALA A O 1
ATOM 747 N N . THR A 1 97 ? 16.651 3.510 -11.403 1.00 91.62 97 THR A N 1
ATOM 748 C CA . THR A 1 97 ? 17.560 4.459 -10.719 1.00 91.62 97 THR A CA 1
ATOM 749 C C . THR A 1 97 ? 17.953 5.707 -11.515 1.00 91.62 97 THR A C 1
ATOM 751 O O . THR A 1 97 ? 18.175 6.747 -10.912 1.00 91.62 97 THR A O 1
ATOM 754 N N . HIS A 1 98 ? 18.089 5.624 -12.844 1.00 88.75 98 HIS A N 1
ATOM 755 C CA . HIS A 1 98 ? 18.641 6.725 -13.662 1.00 88.75 98 HIS A CA 1
ATOM 756 C C . HIS A 1 98 ? 17.708 7.178 -14.794 1.00 88.75 98 HIS A C 1
ATOM 758 O O . HIS A 1 98 ? 17.773 8.321 -15.231 1.00 88.75 98 HIS A O 1
ATOM 764 N N . GLY A 1 99 ? 16.854 6.286 -15.299 1.00 91.38 99 GLY A N 1
ATOM 765 C CA . GLY A 1 99 ? 15.964 6.572 -16.421 1.00 91.38 99 GLY A CA 1
ATOM 766 C C . GLY A 1 99 ? 15.561 5.312 -17.179 1.00 91.38 99 GLY A C 1
ATOM 767 O O . GLY A 1 99 ? 16.022 4.207 -16.880 1.00 91.38 99 GLY A O 1
ATOM 768 N N . PHE A 1 100 ? 14.701 5.490 -18.182 1.00 93.31 100 PHE A N 1
ATOM 769 C CA . PHE A 1 100 ? 14.063 4.381 -18.892 1.00 93.31 100 PHE A CA 1
ATOM 770 C C . PHE A 1 100 ? 15.050 3.470 -19.631 1.00 93.31 100 PHE A C 1
ATOM 772 O O . PHE A 1 100 ? 14.901 2.258 -19.555 1.00 93.31 100 PHE A O 1
ATOM 779 N N . PHE A 1 101 ? 16.073 4.006 -20.308 1.00 94.75 101 PHE A N 1
ATOM 780 C CA . PHE A 1 101 ? 16.972 3.185 -21.134 1.00 94.75 101 PHE A CA 1
ATOM 781 C C . PHE A 1 101 ? 17.741 2.136 -20.321 1.00 94.75 101 PHE A C 1
ATOM 783 O O . PHE A 1 101 ? 17.715 0.961 -20.670 1.00 94.75 101 PHE A O 1
ATOM 790 N N . ARG A 1 102 ? 18.323 2.528 -19.181 1.00 93.19 102 ARG A N 1
ATOM 791 C CA . ARG A 1 102 ? 19.003 1.589 -18.273 1.00 93.19 102 ARG A CA 1
ATOM 792 C C . ARG A 1 102 ? 18.022 0.613 -17.617 1.00 93.19 102 ARG A C 1
ATOM 794 O O . ARG A 1 102 ? 18.334 -0.554 -17.406 1.00 93.19 102 ARG A O 1
ATOM 801 N N . PHE A 1 103 ? 16.818 1.078 -17.286 1.00 96.25 103 PHE A N 1
ATOM 802 C CA . PHE A 1 103 ? 15.779 0.201 -16.751 1.00 96.25 103 PHE A CA 1
ATOM 803 C C . PHE A 1 103 ? 15.355 -0.859 -17.782 1.00 96.25 103 PHE A C 1
ATOM 805 O O . PHE A 1 103 ? 15.266 -2.040 -17.447 1.00 96.25 103 PHE A O 1
ATOM 812 N N . LYS A 1 104 ? 15.172 -0.450 -19.046 1.00 95.19 104 LYS A N 1
ATOM 813 C CA . LYS A 1 104 ? 14.728 -1.289 -20.167 1.00 95.19 104 LYS A CA 1
ATOM 814 C C . LYS A 1 104 ? 15.610 -2.517 -20.367 1.00 95.19 104 LYS A C 1
ATOM 816 O O . LYS A 1 104 ? 15.083 -3.584 -20.661 1.00 95.19 104 LYS A O 1
ATOM 821 N N . GLU A 1 105 ? 16.918 -2.394 -20.163 1.00 95.44 105 GLU A N 1
ATOM 822 C CA . GLU A 1 105 ? 17.869 -3.512 -20.260 1.00 95.44 105 GLU A CA 1
ATOM 823 C C . GLU A 1 105 ? 17.519 -4.683 -19.323 1.00 95.44 105 GLU A C 1
ATOM 825 O O . GLU A 1 105 ? 17.827 -5.831 -19.630 1.00 95.44 105 GLU A O 1
ATOM 830 N N . ASN A 1 106 ? 16.827 -4.423 -18.207 1.00 95.25 106 ASN A N 1
ATOM 831 C CA . ASN A 1 106 ? 16.415 -5.454 -17.252 1.00 95.25 106 ASN A CA 1
ATOM 832 C C . ASN A 1 106 ? 15.042 -6.074 -17.579 1.00 95.25 106 ASN A C 1
ATOM 834 O O . ASN A 1 106 ? 14.714 -7.125 -17.027 1.00 95.25 106 ASN A O 1
ATOM 838 N N . ILE A 1 107 ? 14.246 -5.466 -18.471 1.00 94.19 107 ILE A N 1
ATOM 839 C CA . ILE A 1 107 ? 12.871 -5.906 -18.768 1.00 94.19 107 ILE A CA 1
ATOM 840 C C . ILE A 1 107 ? 12.806 -7.370 -19.219 1.00 94.19 107 ILE A C 1
ATOM 842 O O . ILE A 1 107 ? 11.986 -8.091 -18.651 1.00 94.19 107 ILE A O 1
ATOM 846 N N . PRO A 1 108 ? 13.650 -7.862 -20.154 1.00 94.38 108 PRO A N 1
ATOM 847 C CA . PRO A 1 108 ? 13.589 -9.265 -20.569 1.00 94.38 108 PRO A CA 1
ATOM 848 C C . PRO A 1 108 ? 13.698 -10.235 -19.385 1.00 94.38 108 PRO A C 1
ATOM 850 O O . PRO A 1 108 ? 12.908 -11.169 -19.267 1.00 94.38 108 PRO A O 1
ATOM 853 N N . LYS A 1 109 ? 14.601 -9.943 -18.440 1.00 94.19 109 LYS A N 1
ATOM 854 C CA . LYS A 1 109 ? 14.775 -10.731 -17.215 1.00 94.19 109 LYS A CA 1
ATOM 855 C C . LYS A 1 109 ? 13.560 -10.648 -16.288 1.00 94.19 109 LYS A C 1
ATOM 857 O O . LYS A 1 109 ? 13.219 -11.639 -15.645 1.00 94.19 109 LYS A O 1
ATOM 862 N N . PHE A 1 110 ? 12.908 -9.488 -16.188 1.00 94.44 110 PHE A N 1
ATOM 863 C CA . PHE A 1 110 ? 11.702 -9.337 -15.368 1.00 94.44 110 PHE A CA 1
ATOM 864 C C . PHE A 1 110 ? 10.547 -10.183 -15.893 1.00 94.44 110 PHE A C 1
ATOM 866 O O . PHE A 1 110 ? 9.909 -10.877 -15.107 1.00 94.44 110 PHE A O 1
ATOM 873 N N . ILE A 1 111 ? 10.316 -10.154 -17.209 1.00 93.44 111 ILE A N 1
ATOM 874 C CA . ILE A 1 111 ? 9.266 -10.940 -17.868 1.00 93.44 111 ILE A CA 1
ATOM 875 C C . ILE A 1 111 ? 9.481 -12.436 -17.614 1.00 93.44 111 ILE A C 1
ATOM 877 O O . ILE A 1 111 ? 8.558 -13.118 -17.168 1.00 93.44 111 ILE A O 1
ATOM 881 N N . GLU A 1 112 ? 10.714 -12.917 -17.795 1.00 94.00 112 GLU A N 1
ATOM 882 C CA . GLU A 1 112 ? 11.094 -14.301 -17.494 1.00 94.00 112 GLU A CA 1
ATOM 883 C C . GLU A 1 112 ? 10.858 -14.655 -16.014 1.00 94.00 112 GLU A C 1
ATOM 885 O O . GLU A 1 112 ? 10.173 -15.630 -15.701 1.00 94.00 112 GLU A O 1
ATOM 890 N N . THR A 1 113 ? 11.368 -13.830 -15.093 1.00 94.19 113 THR A N 1
ATOM 891 C CA . THR A 1 113 ? 11.296 -14.075 -13.640 1.00 94.19 113 THR A CA 1
ATOM 892 C C . THR A 1 113 ? 9.852 -14.107 -13.137 1.00 94.19 113 THR A C 1
ATOM 894 O O . THR A 1 113 ? 9.495 -14.944 -12.309 1.00 94.19 113 THR A O 1
ATOM 897 N N . LEU A 1 114 ? 9.010 -13.202 -13.636 1.00 92.50 114 LEU A N 1
ATOM 898 C CA . LEU A 1 114 ? 7.613 -13.073 -13.222 1.00 92.50 114 LEU A CA 1
ATOM 899 C C . LEU A 1 114 ? 6.678 -14.020 -13.979 1.00 92.50 114 LEU A C 1
ATOM 901 O O . LEU A 1 114 ? 5.490 -14.068 -13.666 1.00 92.50 114 LEU A O 1
ATOM 905 N N . ARG A 1 115 ? 7.202 -14.780 -14.952 1.00 90.38 115 ARG A N 1
ATOM 906 C CA . ARG A 1 115 ? 6.434 -15.689 -15.816 1.00 90.38 115 ARG A CA 1
ATOM 907 C C . A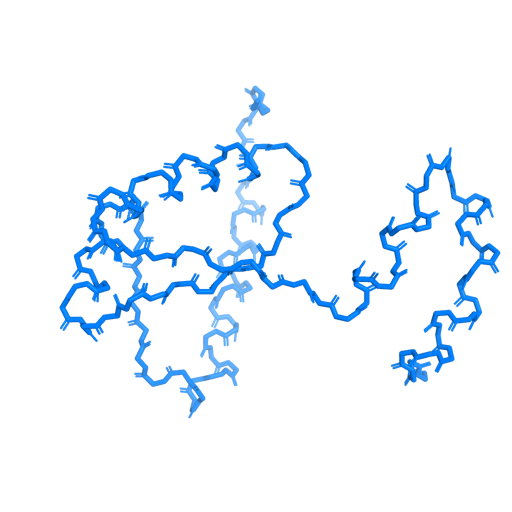RG A 1 115 ? 5.265 -14.987 -16.510 1.00 90.38 115 ARG A C 1
ATOM 909 O O . ARG A 1 115 ? 4.201 -15.578 -16.695 1.00 90.38 115 ARG A O 1
ATOM 916 N N . LEU A 1 116 ? 5.472 -13.727 -16.880 1.00 78.06 116 LEU A N 1
ATOM 917 C CA . LEU A 1 116 ? 4.512 -12.958 -17.660 1.00 78.06 116 LEU A CA 1
ATOM 918 C C . LEU A 1 116 ? 4.621 -13.464 -19.104 1.00 78.06 116 LEU A C 1
ATOM 920 O O . LEU A 1 116 ? 5.674 -13.330 -19.721 1.00 78.06 116 LEU A O 1
ATOM 924 N N . LYS A 1 117 ? 3.580 -14.144 -19.586 1.00 58.56 117 LYS A N 1
ATOM 925 C CA . LYS A 1 117 ? 3.479 -14.623 -20.970 1.00 58.56 117 LYS A CA 1
ATOM 926 C C . LYS A 1 117 ? 2.706 -13.626 -21.814 1.00 58.56 117 LYS A C 1
ATOM 928 O O . LYS A 1 117 ? 1.703 -13.098 -21.285 1.00 58.56 117 LYS A O 1
#

Nearest PDB structures (foldseek):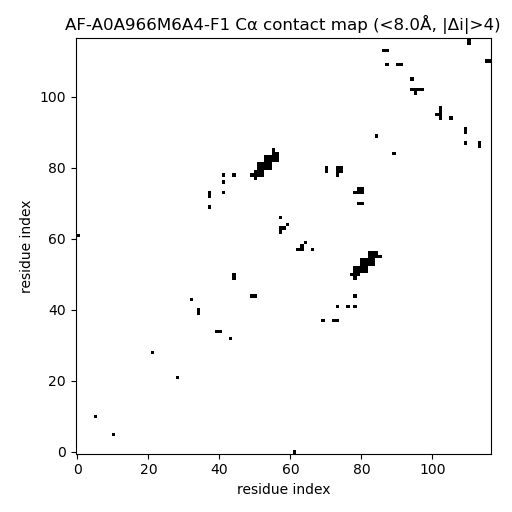
  6kx5-assembly1_A  TM=6.755E-01  e=3.252E-01  Mus musculus
  4u63-assembly1_A  TM=8.580E-01  e=1.530E+00  Agrobacterium fabrum str. C58
  7d0m-assembly1_A  TM=6.464E-01  e=6.200E-01  Mus musculus
  7wva-assembly1_A  TM=6.589E-01  e=9.739E-01  Mus musculus
  7dli-assembly1_C  TM=6.135E-01  e=9.131E-01  Mus musculus

Mean predicted aligned error: 4.98 Å

pLDDT: mean 92.24, std 7.23, range [57.06, 98.31]

Solvent-accessible surface area (backbone atoms only — not comparable to full-atom values): 7245 Å² total; per-residue (Å²): 129,80,96,65,84,81,53,67,69,60,51,55,49,52,54,48,52,53,54,50,50,53,62,77,38,42,95,78,52,84,83,79,81,94,64,93,48,70,67,48,48,52,51,51,33,58,76,66,74,47,55,66,46,80,41,75,61,62,60,90,55,72,63,33,61,48,48,57,57,47,41,55,57,36,46,77,72,67,26,44,71,42,74,44,68,58,71,66,54,65,65,47,55,85,53,68,77,88,48,67,72,74,32,54,73,48,44,69,58,48,37,61,75,68,64,64,126

Sequence (117 aa):
VSPWHVSVTVRSFVDGLSKECLTRYADRLPDLSDTTTVKDVIAWAKNADLEQIIVQTPTVGPMRTTLDKITVQLSATGIQTCEIRAPYDTLCWPKATHGFFRFKENIPKFIETLRLK

Foldseek 3Di:
DPPDDDDPVVVVVVVVVVVVVCVVCVVPCVDDDDDDDLVSVLVVCVVVVHQEDEDEDDDDDDVVVVVVVSQVVCVVSNHHYHYDYDPLCVVQVVQCDPDDVSSVVCVVVSCVVVVPD

Radius of gyration: 18.12 Å; Cα contacts (8 Å, |Δi|>4): 68; chains: 1; bounding box: 37×39×41 Å

Secondary structure (DSSP, 8-state):
--SSPPPHHHHHHHHHHHHHHHHHTGGG--------SHHHHHHHHHHTT-SEEEEE-PPTTHHHHHHHHHHHHHHTTTPEEEEE--HHHHHHGGG-SS-HHHHHTTHHHHHHHHT--